Protein AF-A0A535JPS2-F1 (afdb_monomer)

Sequence (105 aa):
VRDLRRAGFSDTMIEALRGDTLERSRPTYKVVDTCAAEFEAATPYYYSCWEEETESAAVDARTSLVIGSGPIRIGQGIEFDYCSVHAAWSLRQAGVRAVLVNSNP

Foldseek 3Di:
DLVCQQVVDDQVRVCVVVVHHDDDDDWAKDDDAVPVVPDDRPDRHIDTHRDDHHPDDDDPFQEDEQEAQEADDVVRDCVRVVVSVVVCVVCVVVVYHYDYDYHYD

Solvent-accessible surface area (backbone atoms only — not comparable to full-atom values): 6700 Å² total; per-residue (Å²): 106,70,67,46,43,55,73,67,48,49,71,69,57,52,25,69,74,70,76,50,87,74,86,87,78,80,71,20,31,41,71,64,51,94,53,87,72,76,54,87,58,94,57,99,43,72,50,78,47,67,63,94,67,59,66,66,76,88,75,99,59,67,70,46,80,43,76,44,74,38,67,76,45,95,97,42,56,67,72,49,49,52,51,42,54,51,49,41,51,51,32,47,76,70,73,28,45,58,44,80,50,67,74,50,132

Structure (mmCIF, N/CA/C/O backbone):
data_AF-A0A535JPS2-F1
#
_entry.id   AF-A0A535JPS2-F1
#
loop_
_atom_site.group_PDB
_atom_site.id
_atom_site.type_symbol
_atom_site.label_atom_id
_atom_site.label_alt_id
_atom_site.label_comp_id
_atom_site.label_asym_id
_atom_site.label_entity_id
_atom_site.label_seq_id
_atom_site.pdbx_PDB_ins_code
_atom_site.Cartn_x
_atom_site.Cartn_y
_atom_site.Cartn_z
_atom_site.occupancy
_atom_site.B_iso_or_equiv
_atom_site.auth_seq_id
_atom_site.auth_comp_id
_atom_site.auth_asym_id
_atom_site.auth_atom_id
_atom_site.pdbx_PDB_model_num
ATOM 1 N N . VAL A 1 1 ? 14.583 -14.641 -11.359 1.00 91.25 1 VAL A N 1
ATOM 2 C CA . VAL A 1 1 ? 13.317 -13.897 -11.106 1.00 91.25 1 VAL A CA 1
ATOM 3 C C . VAL A 1 1 ? 13.287 -13.302 -9.710 1.00 91.25 1 VAL A C 1
ATOM 5 O O . VAL A 1 1 ? 13.164 -12.091 -9.619 1.00 91.25 1 VAL A O 1
ATOM 8 N N . ARG A 1 2 ? 13.443 -14.104 -8.642 1.00 90.81 2 ARG A N 1
ATOM 9 C CA . ARG A 1 2 ? 13.471 -13.607 -7.251 1.00 90.81 2 ARG A CA 1
ATOM 10 C C . ARG A 1 2 ? 14.472 -12.462 -7.050 1.00 90.81 2 ARG A C 1
ATOM 12 O O . ARG A 1 2 ? 14.081 -11.423 -6.536 1.00 90.81 2 ARG A O 1
ATOM 19 N N . ASP A 1 3 ? 15.700 -12.606 -7.545 1.00 94.44 3 ASP A N 1
ATOM 20 C CA . ASP A 1 3 ? 16.730 -11.560 -7.404 1.00 94.44 3 ASP A CA 1
ATOM 21 C C . ASP A 1 3 ? 16.392 -10.277 -8.174 1.00 94.44 3 ASP A C 1
ATOM 23 O O . ASP A 1 3 ? 16.639 -9.180 -7.689 1.00 94.44 3 ASP A O 1
ATOM 27 N N . LEU A 1 4 ? 15.748 -10.396 -9.341 1.00 95.19 4 LEU A N 1
ATOM 28 C CA . LEU A 1 4 ? 15.286 -9.237 -10.116 1.00 95.19 4 LEU A CA 1
ATOM 29 C C . LEU A 1 4 ? 14.148 -8.505 -9.397 1.00 95.19 4 LEU A C 1
ATOM 31 O O . LEU A 1 4 ? 14.161 -7.282 -9.309 1.00 95.19 4 LEU A O 1
ATOM 35 N N . ARG A 1 5 ? 13.194 -9.251 -8.829 1.00 95.38 5 ARG A N 1
ATOM 36 C CA . ARG A 1 5 ? 12.128 -8.690 -7.990 1.00 95.38 5 ARG A CA 1
ATOM 37 C C . ARG A 1 5 ? 12.713 -7.966 -6.769 1.00 95.38 5 ARG A C 1
ATOM 39 O O . ARG A 1 5 ? 12.346 -6.823 -6.515 1.00 95.38 5 ARG A O 1
ATOM 46 N N . ARG A 1 6 ? 13.685 -8.575 -6.073 1.00 95.50 6 ARG A N 1
ATOM 47 C CA . ARG A 1 6 ? 14.442 -7.951 -4.964 1.00 95.50 6 ARG A CA 1
ATOM 48 C C . ARG A 1 6 ? 15.176 -6.677 -5.378 1.00 95.50 6 ARG A C 1
ATOM 50 O O . ARG A 1 6 ? 15.203 -5.723 -4.614 1.00 95.50 6 ARG A O 1
ATOM 57 N N . ALA A 1 7 ? 15.707 -6.637 -6.596 1.00 95.94 7 ALA A N 1
ATOM 58 C CA . ALA A 1 7 ? 16.336 -5.450 -7.170 1.00 95.94 7 ALA A CA 1
ATOM 59 C C . ALA A 1 7 ? 15.333 -4.373 -7.646 1.00 95.94 7 ALA A C 1
ATOM 61 O O . ALA A 1 7 ? 15.754 -3.344 -8.169 1.00 95.94 7 ALA A O 1
ATOM 62 N N . GLY A 1 8 ? 14.021 -4.586 -7.481 1.00 95.50 8 GLY A N 1
ATOM 63 C CA . GLY A 1 8 ? 12.979 -3.604 -7.797 1.00 95.50 8 GLY A CA 1
ATOM 64 C C . GLY A 1 8 ? 12.405 -3.690 -9.213 1.00 95.50 8 GLY A C 1
ATOM 65 O O . GLY A 1 8 ? 11.607 -2.835 -9.595 1.00 95.50 8 GLY A O 1
ATOM 66 N N . PHE A 1 9 ? 12.759 -4.711 -9.999 1.00 96.50 9 PHE A N 1
ATOM 67 C CA . PHE A 1 9 ? 12.152 -4.908 -11.315 1.00 96.50 9 PHE A CA 1
ATOM 68 C C . PHE A 1 9 ? 10.699 -5.368 -11.170 1.00 96.50 9 PHE A C 1
ATOM 70 O O . PHE A 1 9 ? 10.403 -6.317 -10.438 1.00 96.50 9 PHE A O 1
ATOM 77 N N . SER A 1 10 ? 9.792 -4.722 -11.906 1.00 95.25 10 SER A N 1
ATOM 78 C CA . SER A 1 10 ? 8.401 -5.169 -11.997 1.00 95.25 10 SER A CA 1
ATOM 79 C C . SER A 1 10 ? 8.287 -6.439 -12.839 1.00 95.25 10 SER A C 1
ATOM 81 O O . SER A 1 10 ? 9.127 -6.700 -13.703 1.00 95.25 10 SER A O 1
ATOM 83 N N . ASP A 1 11 ? 7.213 -7.205 -12.641 1.00 95.38 11 ASP A N 1
ATOM 84 C CA . ASP A 1 11 ? 6.950 -8.402 -13.448 1.00 95.38 11 ASP A CA 1
ATOM 85 C C . ASP A 1 11 ? 6.942 -8.069 -14.948 1.00 95.38 11 ASP A C 1
ATOM 87 O O . ASP A 1 11 ? 7.600 -8.757 -15.718 1.00 95.38 11 ASP A O 1
ATOM 91 N N . THR A 1 12 ? 6.349 -6.939 -15.349 1.00 95.81 12 THR A N 1
ATOM 92 C CA . THR A 1 12 ? 6.350 -6.467 -16.745 1.00 95.81 12 THR A CA 1
ATOM 93 C C . THR A 1 12 ? 7.757 -6.222 -17.292 1.00 95.81 12 THR A C 1
ATOM 95 O O . THR A 1 12 ? 8.034 -6.557 -18.440 1.00 95.81 12 THR A O 1
ATOM 98 N N . MET A 1 13 ? 8.664 -5.650 -16.493 1.00 96.81 13 MET A N 1
ATOM 99 C CA . MET A 1 13 ? 10.056 -5.450 -16.917 1.00 96.81 13 MET A CA 1
ATOM 100 C C . MET A 1 13 ? 10.777 -6.788 -17.099 1.00 96.81 13 MET A C 1
ATOM 102 O O . MET A 1 13 ? 11.519 -6.965 -18.061 1.00 96.81 13 MET A O 1
ATOM 106 N N . ILE A 1 14 ? 10.558 -7.737 -16.188 1.00 96.19 14 ILE A N 1
ATOM 107 C CA . ILE A 1 14 ? 11.197 -9.055 -16.244 1.00 96.19 14 ILE A CA 1
ATOM 108 C C . ILE A 1 14 ? 10.652 -9.868 -17.430 1.00 96.19 14 ILE A C 1
ATOM 110 O O . ILE A 1 14 ? 11.436 -10.491 -18.141 1.00 96.19 14 ILE A O 1
ATOM 114 N N . GLU A 1 15 ? 9.340 -9.839 -17.668 1.00 97.00 15 GLU A N 1
ATOM 115 C CA . GLU A 1 15 ? 8.689 -10.472 -18.824 1.00 97.00 15 GLU A CA 1
ATOM 116 C C . GLU A 1 15 ? 9.212 -9.890 -20.140 1.00 97.00 15 GLU A C 1
ATOM 118 O O . GLU A 1 15 ? 9.577 -10.640 -21.041 1.00 97.00 15 GLU A O 1
ATOM 123 N N . ALA A 1 16 ? 9.343 -8.561 -20.233 1.00 96.69 16 ALA A N 1
ATOM 124 C CA . ALA A 1 16 ? 9.895 -7.902 -21.416 1.00 96.69 16 ALA A CA 1
ATOM 125 C C . ALA A 1 16 ? 11.349 -8.318 -21.708 1.00 96.69 16 ALA A C 1
ATOM 127 O O . ALA A 1 16 ? 11.729 -8.441 -22.870 1.00 96.69 16 ALA A O 1
ATOM 128 N N . LEU A 1 17 ? 12.157 -8.555 -20.668 1.00 94.62 17 LEU A N 1
ATOM 129 C CA . LEU A 1 17 ? 13.543 -9.012 -20.812 1.00 94.62 17 LEU A CA 1
ATOM 130 C C . LEU A 1 17 ? 13.653 -10.502 -21.159 1.00 94.62 17 LEU A C 1
ATOM 132 O O . LEU A 1 17 ? 14.584 -10.892 -21.861 1.00 94.62 17 LEU A O 1
ATOM 136 N N . ARG A 1 18 ? 12.745 -11.343 -20.650 1.00 94.38 18 ARG A N 1
ATOM 137 C CA . ARG A 1 18 ? 12.786 -12.798 -20.867 1.00 94.38 18 ARG A CA 1
ATOM 138 C C . ARG A 1 18 ? 12.057 -13.257 -22.130 1.00 94.38 18 ARG A C 1
ATOM 140 O O . ARG A 1 18 ? 12.432 -14.282 -22.693 1.00 94.38 18 ARG A O 1
ATOM 147 N N . GLY A 1 19 ? 11.028 -12.528 -22.561 1.00 95.12 19 GLY A N 1
ATOM 148 C CA . GLY A 1 19 ? 10.171 -12.901 -23.689 1.00 95.12 19 GLY A CA 1
ATOM 149 C C . GLY A 1 19 ? 9.096 -13.945 -23.360 1.00 95.12 19 GLY A C 1
ATOM 150 O O . GLY A 1 19 ? 8.469 -14.471 -24.277 1.00 95.12 19 GLY A O 1
ATOM 151 N N . ASP A 1 20 ? 8.868 -14.251 -22.081 1.00 95.31 20 ASP A N 1
ATOM 152 C CA . ASP A 1 20 ? 7.835 -15.171 -21.604 1.00 95.31 20 ASP A CA 1
ATOM 153 C C . ASP A 1 20 ? 7.069 -14.601 -20.399 1.00 95.31 20 ASP A C 1
ATOM 155 O O . ASP A 1 20 ? 7.522 -13.674 -19.728 1.00 95.31 20 ASP A O 1
ATOM 159 N N . THR A 1 21 ? 5.874 -15.140 -20.146 1.00 95.31 21 THR A N 1
ATOM 160 C CA . THR A 1 21 ? 5.012 -14.729 -19.027 1.00 95.31 21 THR A CA 1
ATOM 161 C C . THR A 1 21 ? 5.500 -15.328 -17.712 1.00 95.31 21 THR A C 1
ATOM 163 O O . THR A 1 21 ? 5.898 -16.494 -17.654 1.00 95.31 21 THR A O 1
ATOM 166 N N . LEU A 1 22 ? 5.428 -14.552 -16.632 1.00 94.19 22 LEU A N 1
ATOM 167 C CA . LEU A 1 22 ? 5.815 -15.006 -15.302 1.00 94.19 22 LEU A CA 1
ATOM 168 C C . LEU A 1 22 ? 4.636 -15.565 -14.514 1.00 94.19 22 LEU A C 1
ATOM 170 O O . LEU A 1 22 ? 3.512 -15.066 -14.559 1.00 94.19 22 LEU A O 1
ATOM 174 N N . GLU A 1 23 ? 4.938 -16.544 -13.667 1.00 92.75 23 GLU A N 1
ATOM 175 C CA . GLU A 1 23 ? 4.054 -16.873 -12.561 1.00 92.75 23 GLU A CA 1
ATOM 176 C C . GLU A 1 23 ? 4.031 -15.711 -11.553 1.00 92.75 23 GLU A C 1
ATOM 178 O O . GLU A 1 23 ? 5.074 -15.184 -11.125 1.00 92.75 23 GLU A O 1
ATOM 183 N N . ARG A 1 24 ? 2.819 -15.299 -11.171 1.00 88.69 24 ARG A N 1
ATOM 184 C CA . ARG A 1 24 ? 2.622 -14.232 -10.192 1.00 88.69 24 ARG A CA 1
ATOM 185 C C . ARG A 1 24 ? 2.972 -14.735 -8.800 1.00 88.69 24 ARG A C 1
ATOM 187 O O . ARG A 1 24 ? 2.401 -15.711 -8.328 1.00 88.69 24 ARG A O 1
ATOM 194 N N . SER A 1 25 ? 3.841 -14.008 -8.109 1.00 89.56 25 SER A N 1
ATOM 195 C CA . SER A 1 25 ? 4.084 -14.203 -6.679 1.00 89.56 25 SER A CA 1
ATOM 196 C C . SER A 1 25 ? 3.549 -13.023 -5.881 1.00 89.56 25 SER A C 1
ATOM 198 O O . SER A 1 25 ? 3.358 -11.930 -6.413 1.00 89.56 25 SER A O 1
ATOM 200 N N . ARG A 1 26 ? 3.316 -13.233 -4.587 1.00 91.94 26 ARG A N 1
ATOM 201 C CA . ARG A 1 26 ? 2.918 -12.163 -3.669 1.00 91.94 26 ARG A CA 1
ATOM 202 C C . ARG A 1 26 ? 4.166 -11.549 -3.030 1.00 91.94 26 ARG A C 1
ATOM 204 O O . ARG A 1 26 ? 5.032 -12.323 -2.623 1.00 91.94 26 ARG A O 1
ATOM 211 N N . PRO A 1 27 ? 4.276 -10.213 -2.951 1.00 95.44 27 PRO A N 1
ATOM 212 C CA . PRO A 1 27 ? 5.331 -9.586 -2.168 1.00 95.44 27 PRO A CA 1
ATOM 213 C C . PRO A 1 27 ? 5.112 -9.842 -0.671 1.00 95.44 27 PRO A C 1
ATOM 215 O O . PRO A 1 27 ? 4.007 -10.185 -0.241 1.00 95.44 27 PRO A O 1
ATOM 218 N N . THR A 1 28 ? 6.160 -9.635 0.118 1.00 96.69 28 THR A N 1
ATOM 219 C CA . THR A 1 28 ? 6.082 -9.551 1.580 1.00 96.69 28 THR A CA 1
ATOM 220 C C . THR A 1 28 ? 5.841 -8.108 2.003 1.00 96.69 28 THR A C 1
ATOM 222 O O . THR A 1 28 ? 6.220 -7.181 1.287 1.00 96.69 28 THR A O 1
ATOM 225 N N . TYR A 1 29 ? 5.240 -7.899 3.172 1.00 97.06 29 TYR A N 1
ATOM 226 C CA . TYR A 1 29 ? 5.053 -6.568 3.749 1.00 97.06 29 TYR A CA 1
ATOM 227 C C . TYR A 1 29 ? 5.796 -6.466 5.074 1.00 97.06 29 TYR A C 1
ATOM 229 O O . TYR A 1 29 ? 5.641 -7.337 5.928 1.00 97.06 29 TYR A O 1
ATOM 237 N N . LYS A 1 30 ? 6.590 -5.408 5.233 1.00 96.75 30 LYS A N 1
ATOM 238 C CA . LYS A 1 30 ? 7.412 -5.128 6.415 1.00 96.75 30 LYS A CA 1
ATOM 239 C C . LYS A 1 30 ? 6.887 -3.907 7.150 1.00 96.75 30 LYS A C 1
ATOM 241 O O . LYS A 1 30 ? 6.349 -3.007 6.501 1.00 96.75 30 LYS A O 1
ATOM 246 N N . VAL A 1 31 ? 6.999 -3.892 8.476 1.00 96.88 31 VAL A N 1
ATOM 247 C CA . VAL A 1 31 ? 6.558 -2.768 9.308 1.00 96.88 31 VAL A CA 1
ATOM 248 C C . VAL A 1 31 ? 7.632 -1.684 9.373 1.00 96.88 31 VAL A C 1
ATOM 250 O O . VAL A 1 31 ? 8.828 -1.950 9.297 1.00 96.88 31 VAL A O 1
ATOM 253 N N . VAL A 1 32 ? 7.201 -0.432 9.484 1.00 96.81 32 VAL A N 1
ATOM 254 C CA . VAL A 1 32 ? 8.068 0.702 9.800 1.00 96.81 32 VAL A CA 1
ATOM 255 C C . VAL A 1 32 ? 7.997 0.936 11.307 1.00 96.81 32 VAL A C 1
ATOM 257 O O . VAL A 1 32 ? 6.973 1.385 11.816 1.00 96.81 32 VAL A O 1
ATOM 260 N N . ASP A 1 33 ? 9.085 0.635 12.013 1.00 96.38 33 ASP A N 1
ATOM 261 C CA . ASP A 1 33 ? 9.147 0.611 13.484 1.00 96.38 33 ASP A CA 1
ATOM 262 C C . ASP A 1 33 ? 10.006 1.722 14.112 1.00 96.38 33 ASP A C 1
ATOM 264 O O . ASP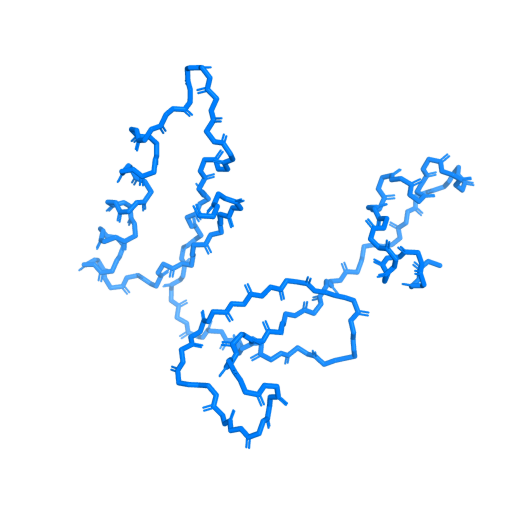 A 1 33 ? 10.020 1.871 15.331 1.00 96.38 33 ASP A O 1
ATOM 268 N N . THR A 1 34 ? 10.719 2.511 13.298 1.00 95.75 34 THR A N 1
ATOM 269 C CA . THR A 1 34 ? 11.686 3.560 13.697 1.00 95.75 34 THR A CA 1
ATOM 270 C C . THR A 1 34 ? 12.954 3.087 14.425 1.00 95.75 34 THR A C 1
ATOM 272 O O . THR A 1 34 ? 13.836 3.908 14.671 1.00 95.75 34 THR A O 1
ATOM 275 N N . CYS A 1 35 ? 13.081 1.794 14.730 1.00 96.50 35 CYS A N 1
ATOM 276 C CA . CYS A 1 35 ? 14.148 1.222 15.559 1.00 96.50 35 CYS A CA 1
ATOM 277 C C . CYS A 1 35 ? 14.796 -0.044 14.968 1.00 96.50 35 CYS A C 1
ATOM 279 O O . CYS A 1 35 ? 15.548 -0.722 15.661 1.00 96.50 35 CYS A O 1
ATOM 281 N N . ALA A 1 36 ? 14.538 -0.359 13.695 1.00 95.31 36 ALA A N 1
ATOM 282 C CA . ALA A 1 36 ? 15.119 -1.504 12.991 1.00 95.31 36 ALA A CA 1
ATOM 283 C C . ALA A 1 36 ? 14.903 -2.836 13.735 1.00 95.31 36 ALA A C 1
ATOM 285 O O . ALA A 1 36 ? 15.836 -3.613 13.934 1.00 95.31 36 ALA A O 1
ATOM 286 N N . ALA A 1 37 ? 13.658 -3.081 14.135 1.00 94.69 37 ALA A N 1
ATOM 287 C CA . ALA A 1 37 ? 13.189 -4.249 14.869 1.00 94.69 37 ALA A CA 1
ATOM 288 C C . ALA A 1 37 ? 13.796 -4.450 16.270 1.00 94.69 37 ALA A C 1
ATOM 290 O O . ALA A 1 37 ? 13.659 -5.534 16.834 1.00 94.69 37 ALA A O 1
ATOM 291 N N . GLU A 1 38 ? 14.423 -3.429 16.875 1.00 97.44 38 GLU A N 1
ATOM 292 C CA . GLU A 1 38 ? 14.819 -3.499 18.293 1.00 97.44 38 GLU A CA 1
ATOM 293 C C . GLU A 1 38 ? 13.593 -3.697 19.205 1.00 97.44 38 GLU A C 1
ATOM 295 O O . GLU A 1 38 ? 13.657 -4.433 20.191 1.00 97.44 38 GLU A O 1
ATOM 300 N N . PHE A 1 39 ? 12.459 -3.089 18.839 1.00 95.44 39 PHE A N 1
ATOM 301 C CA . PHE A 1 39 ? 11.189 -3.187 19.556 1.00 95.44 39 PHE A CA 1
ATOM 302 C C . PHE A 1 39 ? 10.016 -3.440 18.603 1.00 95.44 39 PHE A C 1
ATOM 304 O O . PHE A 1 39 ? 10.036 -3.039 17.439 1.00 95.44 39 PHE A O 1
ATOM 311 N N . GLU A 1 40 ? 8.950 -4.061 19.117 1.00 93.81 40 GLU A N 1
ATOM 312 C CA . GLU A 1 40 ? 7.715 -4.262 18.357 1.00 93.81 40 GLU A CA 1
ATOM 313 C C . GLU A 1 40 ? 6.991 -2.931 18.099 1.00 93.81 40 GLU A C 1
ATOM 315 O O . GLU A 1 40 ? 6.701 -2.159 19.018 1.00 93.81 40 GLU A O 1
ATOM 320 N N . ALA A 1 41 ? 6.645 -2.675 16.836 1.00 93.38 41 ALA A N 1
ATOM 321 C CA . ALA A 1 41 ? 5.866 -1.504 16.458 1.00 93.38 41 ALA A CA 1
ATOM 322 C C . ALA A 1 41 ? 4.393 -1.651 16.867 1.00 93.38 41 ALA A C 1
ATOM 324 O O . ALA A 1 41 ? 3.715 -2.611 16.504 1.00 93.38 41 ALA A O 1
ATOM 325 N N . ALA A 1 42 ? 3.855 -0.634 17.542 1.00 92.00 42 ALA A N 1
ATOM 326 C CA . ALA A 1 42 ? 2.434 -0.586 17.890 1.00 92.00 42 ALA A CA 1
ATOM 327 C C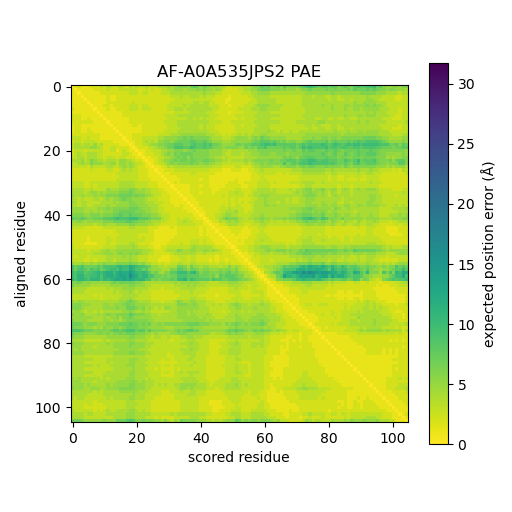 . ALA A 1 42 ? 1.528 -0.179 16.709 1.00 92.00 42 ALA A C 1
ATOM 329 O O . ALA A 1 42 ? 0.305 -0.317 16.786 1.00 92.00 42 ALA A O 1
ATOM 330 N N . THR A 1 43 ? 2.098 0.375 15.632 1.00 92.19 43 THR A N 1
ATOM 331 C CA . THR A 1 43 ? 1.345 0.964 14.519 1.00 92.19 43 THR A CA 1
ATOM 332 C C . THR A 1 43 ? 1.462 0.131 13.236 1.00 92.19 43 THR A C 1
ATOM 334 O O . THR A 1 43 ? 2.550 -0.304 12.864 1.00 92.19 43 THR A O 1
ATOM 337 N N . PRO A 1 44 ? 0.351 -0.077 12.505 1.00 93.62 44 PRO A N 1
ATOM 338 C CA . PRO A 1 44 ? 0.340 -0.872 11.279 1.00 93.62 44 PRO A CA 1
ATOM 339 C C . PRO A 1 44 ? 0.739 -0.027 10.054 1.00 93.62 44 PRO A C 1
ATOM 341 O O . PRO A 1 44 ? -0.094 0.227 9.180 1.00 93.62 44 PRO A O 1
ATOM 344 N N . TYR A 1 45 ? 1.989 0.445 10.004 1.00 96.56 45 TYR A N 1
ATOM 345 C CA . TYR A 1 45 ? 2.540 1.185 8.860 1.00 96.56 45 TYR A CA 1
ATOM 346 C C . TYR A 1 45 ? 3.518 0.306 8.080 1.00 96.56 45 TYR A C 1
ATOM 348 O O . TYR A 1 45 ? 4.516 -0.139 8.638 1.00 96.56 45 TYR A O 1
ATOM 356 N N . TYR A 1 46 ? 3.219 0.029 6.807 1.00 96.94 46 TYR A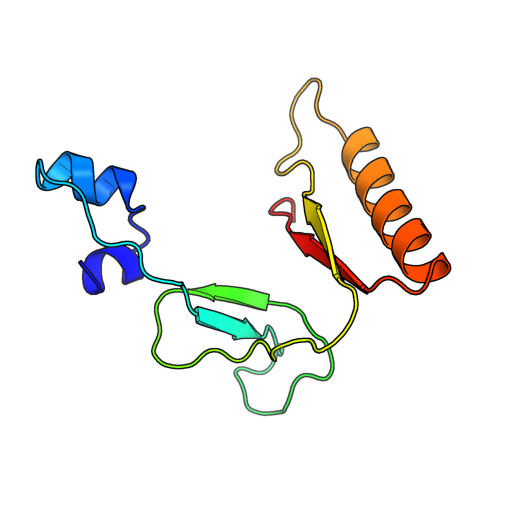 N 1
ATOM 357 C CA . TYR A 1 46 ? 3.903 -1.015 6.042 1.00 96.94 46 TYR A CA 1
ATOM 358 C C . TYR A 1 46 ? 4.440 -0.535 4.696 1.00 96.94 46 TYR A C 1
ATOM 360 O O . TYR A 1 46 ? 3.883 0.371 4.077 1.00 96.94 46 TYR A O 1
ATOM 368 N N . TYR A 1 47 ? 5.447 -1.247 4.192 1.00 97.19 47 TYR A N 1
ATOM 369 C CA . TYR A 1 47 ? 5.906 -1.185 2.805 1.00 97.19 47 TYR A CA 1
ATOM 370 C C . TYR A 1 47 ? 6.089 -2.599 2.238 1.00 97.19 47 TYR A C 1
ATOM 372 O O . TYR A 1 47 ? 6.316 -3.555 2.981 1.00 97.19 47 TYR A O 1
ATOM 380 N N . SER A 1 48 ? 5.959 -2.749 0.918 1.00 96.69 48 SER A N 1
ATOM 381 C CA . SER A 1 48 ? 6.163 -4.036 0.244 1.00 96.69 48 SER A CA 1
ATOM 382 C C . SER A 1 48 ? 7.630 -4.262 -0.113 1.00 96.69 48 SER A C 1
ATOM 384 O O . SER A 1 48 ? 8.292 -3.346 -0.601 1.00 96.69 48 SER A O 1
ATOM 386 N N . CYS A 1 49 ? 8.104 -5.495 0.016 1.00 96.38 49 CYS A N 1
ATOM 387 C CA . CYS A 1 49 ? 9.415 -5.941 -0.448 1.00 96.38 49 CYS A CA 1
ATOM 388 C C . CYS A 1 49 ? 9.363 -7.408 -0.914 1.00 96.38 49 CYS A C 1
ATOM 390 O O . CYS A 1 49 ? 8.298 -8.027 -0.959 1.00 96.38 49 CYS A O 1
ATOM 392 N N . TRP A 1 50 ? 10.513 -7.960 -1.301 1.00 96.50 50 TRP A N 1
ATOM 393 C CA . TRP A 1 50 ? 10.647 -9.346 -1.759 1.00 96.50 50 TRP A CA 1
ATOM 394 C C . TRP A 1 50 ? 11.563 -10.145 -0.831 1.00 96.50 50 TRP A C 1
ATOM 396 O O . TRP A 1 50 ? 12.617 -10.632 -1.243 1.00 96.50 50 TRP A O 1
ATOM 406 N N . GLU A 1 51 ? 11.152 -10.274 0.427 1.00 94.75 51 GLU A N 1
ATOM 407 C CA . GLU A 1 51 ? 11.871 -11.031 1.451 1.00 94.75 51 GLU A CA 1
ATOM 408 C C . GLU A 1 51 ? 11.144 -12.323 1.835 1.00 94.75 51 GLU A C 1
ATOM 410 O O . GLU A 1 51 ? 10.249 -12.779 1.127 1.00 94.75 51 GLU A O 1
ATOM 415 N N . GLU A 1 52 ? 11.614 -12.988 2.887 1.00 92.12 52 GLU A N 1
ATOM 416 C CA . GLU A 1 52 ? 11.126 -14.313 3.286 1.00 92.12 52 GLU A CA 1
ATOM 417 C C . GLU A 1 52 ? 9.863 -14.234 4.144 1.00 92.12 52 GLU A C 1
ATOM 419 O O . GLU A 1 52 ? 8.954 -15.045 3.982 1.00 92.12 52 GLU A O 1
ATOM 424 N N . GLU A 1 53 ? 9.770 -13.221 5.004 1.00 93.75 53 GLU A N 1
ATOM 425 C CA . GLU A 1 53 ? 8.720 -13.120 6.015 1.00 93.75 53 GLU A CA 1
ATOM 426 C C . GLU A 1 53 ? 7.855 -11.878 5.818 1.00 93.75 53 GLU A C 1
ATOM 428 O O . GLU A 1 53 ? 8.360 -10.771 5.609 1.00 93.75 53 GLU A O 1
ATOM 433 N N . THR A 1 54 ? 6.540 -12.060 5.942 1.00 95.88 54 THR A N 1
ATOM 434 C CA . THR A 1 54 ? 5.567 -10.967 5.974 1.00 95.88 54 THR A CA 1
ATOM 435 C C . THR A 1 54 ? 5.185 -10.657 7.419 1.00 95.88 54 THR A C 1
ATOM 437 O O . THR A 1 54 ? 4.824 -11.552 8.176 1.00 95.88 54 THR A O 1
ATOM 440 N N . GLU A 1 55 ? 5.245 -9.384 7.789 1.00 95.25 55 GLU A N 1
ATOM 441 C CA . GLU A 1 55 ? 4.919 -8.873 9.131 1.00 95.25 55 GLU A CA 1
ATOM 442 C 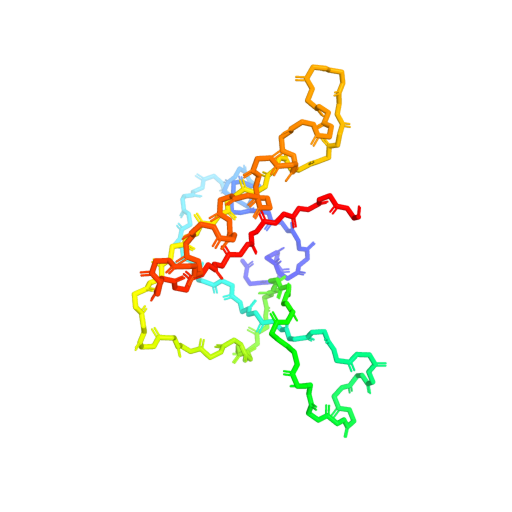C . GLU A 1 55 ? 3.508 -8.275 9.185 1.00 95.25 55 GLU A C 1
ATOM 444 O O . GLU A 1 55 ? 2.964 -7.998 10.253 1.00 95.25 55 GLU A O 1
ATOM 449 N N . SER A 1 56 ? 2.870 -8.088 8.026 1.00 92.44 56 SER A N 1
ATOM 450 C CA . SER A 1 56 ? 1.456 -7.734 7.971 1.00 92.44 56 SER A CA 1
ATOM 451 C C . SER A 1 56 ? 0.595 -8.913 8.431 1.00 92.44 56 SER A C 1
ATOM 453 O O . SER A 1 56 ? 0.570 -9.962 7.779 1.00 92.44 56 SER A O 1
ATOM 455 N N . ALA A 1 57 ? -0.168 -8.723 9.502 1.00 86.62 57 ALA A N 1
ATOM 456 C CA . ALA A 1 57 ? -1.138 -9.713 9.948 1.00 86.62 57 ALA A CA 1
ATOM 457 C C . ALA A 1 57 ? -2.311 -9.840 8.960 1.00 86.62 57 ALA A C 1
ATOM 459 O O . ALA A 1 57 ? -2.782 -8.851 8.387 1.00 86.62 57 ALA A O 1
ATOM 460 N N . ALA A 1 58 ? -2.827 -11.062 8.806 1.00 84.62 58 ALA A N 1
ATOM 461 C CA . ALA A 1 58 ? -4.124 -11.271 8.176 1.00 84.62 58 ALA A CA 1
ATOM 462 C C . ALA A 1 58 ? -5.220 -10.619 9.032 1.00 84.62 58 ALA A C 1
ATOM 464 O O . ALA A 1 58 ? -5.170 -10.656 10.261 1.00 84.62 58 ALA A O 1
ATOM 465 N N . VAL A 1 59 ? -6.214 -10.017 8.382 1.00 84.25 59 VAL A N 1
ATOM 466 C CA . VAL A 1 59 ? -7.305 -9.324 9.074 1.00 84.25 59 VAL A CA 1
ATOM 467 C C . VAL A 1 59 ? -8.596 -10.114 8.892 1.00 84.25 59 VAL A C 1
ATOM 469 O O . VAL A 1 59 ? -9.095 -10.223 7.775 1.00 84.25 59 VAL A O 1
ATOM 472 N N . ASP A 1 60 ? -9.165 -10.594 9.998 1.00 82.06 60 ASP A N 1
ATOM 473 C CA . ASP A 1 60 ? -10.484 -11.242 10.043 1.00 82.06 60 ASP A CA 1
ATOM 474 C C . ASP A 1 60 ? -11.603 -10.220 10.318 1.00 82.06 60 ASP A C 1
ATOM 476 O O . ASP A 1 60 ? -12.345 -10.282 11.295 1.00 82.06 60 ASP A O 1
ATOM 480 N N . ALA A 1 61 ? -11.654 -9.173 9.494 1.00 88.25 61 ALA A N 1
ATOM 481 C CA . ALA A 1 61 ? -12.657 -8.119 9.595 1.00 88.25 61 ALA A CA 1
ATOM 482 C C . ALA A 1 61 ? -13.072 -7.641 8.206 1.00 88.25 61 ALA A C 1
ATOM 484 O O . ALA A 1 61 ? -12.275 -7.650 7.261 1.00 88.25 61 ALA A O 1
ATOM 485 N N . ARG A 1 62 ? -14.311 -7.141 8.091 1.00 95.31 62 ARG A N 1
ATOM 486 C CA . ARG A 1 62 ? -14.779 -6.491 6.863 1.00 95.31 62 ARG A CA 1
ATOM 487 C C . ARG A 1 62 ? -13.861 -5.310 6.554 1.00 95.31 62 ARG A C 1
ATOM 489 O O . ARG A 1 62 ? -13.835 -4.325 7.291 1.00 95.31 62 ARG A O 1
ATOM 496 N N . THR A 1 63 ? -13.113 -5.435 5.464 1.00 95.75 63 THR A N 1
ATOM 497 C CA . THR A 1 63 ? -12.038 -4.511 5.098 1.00 95.75 63 THR A CA 1
ATOM 498 C C . THR A 1 63 ? -12.309 -3.909 3.723 1.00 95.75 63 THR A C 1
ATOM 500 O O . THR A 1 63 ? -12.831 -4.576 2.831 1.00 95.75 63 THR A O 1
ATOM 503 N N . SER A 1 64 ? -11.978 -2.635 3.543 1.00 96.81 64 SER A N 1
ATOM 504 C CA . SER A 1 64 ? -12.031 -1.930 2.262 1.00 96.81 64 SER A CA 1
ATOM 505 C C . SER A 1 64 ? -10.715 -1.203 2.006 1.00 96.81 64 SER A C 1
ATOM 507 O O . SER A 1 64 ? -10.150 -0.582 2.907 1.00 96.81 64 SER A O 1
ATOM 509 N N . LEU A 1 65 ? -10.231 -1.306 0.769 1.00 96.56 65 LEU A N 1
ATOM 510 C CA . LEU A 1 65 ? -9.017 -0.646 0.303 1.00 96.56 65 LEU A CA 1
ATOM 511 C C . LEU A 1 65 ? -9.355 0.770 -0.175 1.00 96.56 65 LEU A C 1
ATOM 513 O O . LEU A 1 65 ? -10.218 0.943 -1.033 1.00 96.56 65 LEU A O 1
ATOM 517 N N . VAL A 1 66 ? -8.656 1.763 0.361 1.00 97.94 66 VAL A N 1
ATOM 518 C CA . VAL A 1 66 ? -8.668 3.149 -0.109 1.00 97.94 66 VAL A CA 1
ATOM 519 C C . VAL A 1 66 ? -7.373 3.370 -0.880 1.00 97.94 66 VAL A C 1
ATOM 521 O O . VAL A 1 66 ? -6.285 3.243 -0.321 1.00 97.94 66 VAL A O 1
ATOM 524 N N . ILE A 1 67 ? -7.484 3.660 -2.173 1.00 97.75 67 ILE A N 1
ATOM 525 C CA . ILE A 1 67 ? -6.335 3.942 -3.037 1.00 97.75 67 ILE A CA 1
ATOM 526 C C . ILE A 1 67 ? -6.187 5.459 -3.116 1.00 97.75 67 ILE A C 1
ATOM 528 O O . ILE A 1 67 ? -7.100 6.141 -3.576 1.00 97.75 67 ILE A O 1
ATOM 532 N N . GLY A 1 68 ? -5.059 5.970 -2.629 1.00 95.94 68 GLY A N 1
ATOM 533 C CA . GLY A 1 68 ? -4.722 7.387 -2.683 1.00 95.94 68 GLY A CA 1
ATOM 534 C C .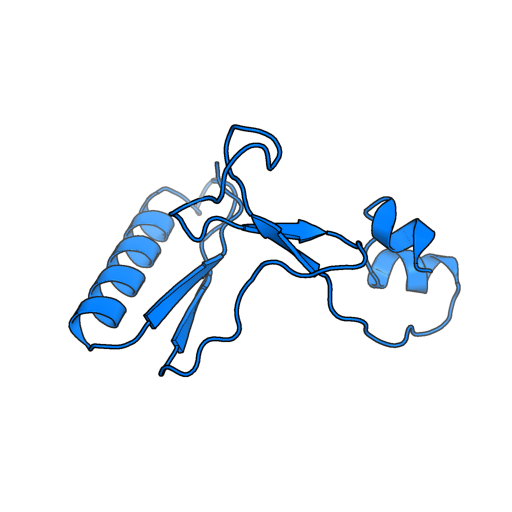 GLY A 1 68 ? -4.370 7.853 -4.096 1.00 95.94 68 GLY A C 1
ATOM 535 O O . GLY A 1 68 ? -4.214 7.059 -5.024 1.00 95.94 68 GLY A O 1
ATOM 536 N N . SER A 1 69 ? -4.218 9.165 -4.256 1.00 94.56 69 SER A N 1
ATOM 537 C CA . SER A 1 69 ? -3.949 9.803 -5.550 1.00 94.56 69 SER A CA 1
ATOM 538 C C . SER A 1 69 ? -2.523 9.595 -6.071 1.00 94.56 69 SER A C 1
ATOM 540 O O . SER A 1 69 ? -2.273 9.760 -7.265 1.00 94.56 69 SER A O 1
ATOM 542 N N . GLY A 1 70 ? -1.571 9.226 -5.211 1.00 95.06 70 GLY A N 1
ATOM 543 C CA . GLY A 1 70 ? -0.154 9.247 -5.561 1.00 95.06 70 GLY A CA 1
ATOM 544 C C . GLY A 1 70 ? 0.389 10.681 -5.674 1.00 95.06 70 GLY A C 1
ATOM 545 O O . GLY A 1 70 ? -0.222 11.618 -5.160 1.00 95.06 70 GLY A O 1
ATOM 546 N N . PRO A 1 71 ? 1.553 10.878 -6.319 1.00 95.44 71 PRO A N 1
ATOM 547 C CA . PRO A 1 71 ? 2.236 12.170 -6.346 1.00 95.44 71 PRO A CA 1
ATOM 548 C C . PRO A 1 71 ? 1.373 13.299 -6.921 1.00 95.44 71 PRO A C 1
ATOM 550 O O . PRO A 1 71 ? 0.730 13.127 -7.959 1.00 95.44 71 PRO A O 1
ATOM 553 N N . ILE A 1 72 ? 1.417 14.470 -6.283 1.00 94.69 72 ILE A N 1
ATOM 554 C CA . ILE A 1 72 ? 0.684 15.663 -6.729 1.00 94.69 72 ILE A CA 1
ATOM 555 C C . ILE A 1 72 ? 1.171 16.115 -8.112 1.00 94.69 72 ILE A C 1
ATOM 557 O O . ILE A 1 72 ? 2.374 16.206 -8.374 1.00 94.69 72 ILE A O 1
ATOM 561 N N . ARG A 1 73 ? 0.222 16.423 -9.003 1.00 95.94 73 ARG A N 1
ATOM 562 C CA . ARG A 1 73 ? 0.463 16.936 -10.364 1.00 95.94 73 ARG A CA 1
ATOM 563 C C . ARG A 1 73 ? -0.576 18.001 -10.723 1.00 95.94 73 ARG A C 1
ATOM 565 O O . ARG A 1 73 ? -1.600 18.124 -10.059 1.00 95.94 73 ARG A O 1
ATOM 572 N N . ILE A 1 74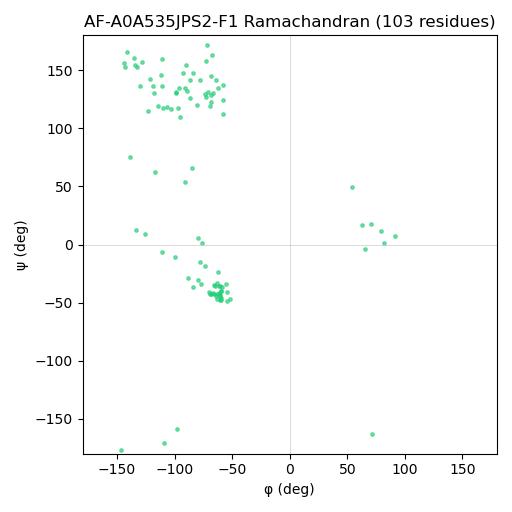 ? -0.341 18.772 -11.788 1.00 96.44 74 ILE A N 1
ATOM 573 C CA . ILE A 1 74 ? -1.349 19.714 -12.308 1.00 96.44 74 ILE A CA 1
ATOM 574 C C . ILE A 1 74 ? -2.620 18.929 -12.663 1.00 96.44 74 ILE A C 1
ATOM 576 O O . ILE A 1 74 ? -2.557 17.974 -13.434 1.00 96.44 74 ILE A O 1
ATOM 580 N N . GLY A 1 75 ? -3.757 19.328 -12.086 1.00 95.00 75 GLY A N 1
ATOM 581 C CA . GLY A 1 75 ? -5.039 18.625 -12.230 1.00 95.00 75 GLY A CA 1
ATOM 582 C C . GLY A 1 75 ? -5.228 17.423 -11.294 1.00 95.00 75 GLY A C 1
ATOM 583 O O . GLY A 1 75 ? -6.262 16.769 -11.370 1.00 95.00 75 GLY A O 1
ATOM 584 N N . GLN A 1 76 ? -4.256 17.138 -10.423 1.00 95.19 76 GLN A N 1
ATOM 585 C CA . GLN A 1 76 ? -4.322 16.110 -9.386 1.00 95.19 76 GLN A CA 1
ATOM 586 C C . GLN A 1 76 ? -3.697 16.638 -8.086 1.00 95.19 76 GLN A C 1
ATOM 588 O O . GLN A 1 76 ? -2.553 16.309 -7.754 1.00 95.19 76 GLN A O 1
ATOM 593 N N . GLY A 1 77 ? -4.428 17.512 -7.394 1.00 94.25 77 GLY A N 1
ATOM 594 C CA . GLY A 1 77 ? -3.974 18.193 -6.187 1.00 94.25 77 GLY A CA 1
ATOM 595 C C . GLY A 1 77 ? -4.441 17.559 -4.875 1.00 94.25 77 GLY A C 1
ATOM 596 O O . GLY A 1 77 ? -4.796 16.379 -4.792 1.00 94.25 77 GLY A O 1
ATOM 597 N N . ILE A 1 78 ? -4.427 18.387 -3.829 1.00 95.75 78 ILE A N 1
ATOM 598 C CA . ILE A 1 78 ? -4.811 18.032 -2.455 1.00 95.75 78 ILE A CA 1
ATOM 599 C C . ILE A 1 78 ? -6.278 17.604 -2.336 1.00 95.75 78 ILE A C 1
ATOM 601 O O . ILE A 1 78 ? -6.635 16.856 -1.430 1.00 95.75 78 ILE A O 1
ATOM 605 N N . GLU A 1 79 ? -7.132 18.034 -3.264 1.00 97.81 79 GLU A N 1
ATOM 606 C CA . GLU A 1 79 ? -8.547 17.682 -3.302 1.00 97.81 79 GLU A CA 1
ATOM 607 C C . GLU A 1 79 ? -8.775 16.161 -3.319 1.00 97.81 79 GLU A C 1
ATOM 609 O O . GLU A 1 79 ? -9.700 15.668 -2.675 1.00 97.81 79 GLU A O 1
ATOM 614 N N . PHE A 1 80 ? -7.890 15.396 -3.966 1.00 97.44 80 PHE A N 1
ATOM 615 C CA . PHE A 1 80 ? -7.994 13.936 -4.020 1.00 97.44 80 PHE A CA 1
ATOM 616 C C . PHE A 1 80 ? -7.493 13.250 -2.742 1.00 97.44 80 PHE A C 1
ATOM 618 O O . PHE A 1 80 ? -8.011 12.197 -2.353 1.00 97.44 80 PHE A O 1
ATOM 625 N N . ASP A 1 81 ? -6.519 13.851 -2.056 1.00 96.38 81 ASP A N 1
ATOM 626 C CA . ASP A 1 81 ? -6.056 13.361 -0.756 1.00 96.38 81 ASP A CA 1
ATOM 627 C C . ASP A 1 81 ? -7.128 13.602 0.319 1.00 96.38 81 ASP A C 1
ATOM 629 O O . ASP A 1 81 ? -7.480 12.694 1.073 1.00 96.38 81 ASP A O 1
ATOM 633 N N . TYR A 1 82 ? -7.779 14.771 0.277 1.00 97.12 82 TYR A N 1
ATOM 634 C CA . TYR A 1 82 ? -8.953 15.081 1.095 1.00 97.12 82 TYR A CA 1
ATOM 635 C C . TYR A 1 82 ? -10.063 14.031 0.927 1.00 97.12 82 TYR A C 1
ATOM 637 O O . TYR A 1 82 ? -10.566 13.491 1.916 1.00 97.12 82 TYR A O 1
ATOM 645 N N . CYS A 1 83 ? -10.414 13.670 -0.312 1.00 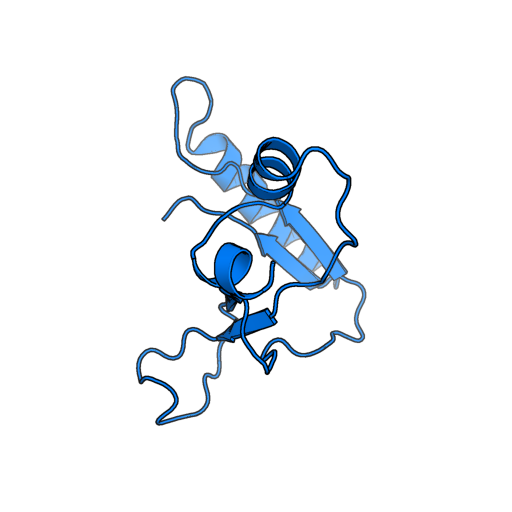97.62 83 CYS A N 1
ATOM 646 C CA . CYS A 1 83 ? -11.393 12.610 -0.568 1.00 97.62 83 CYS A CA 1
ATOM 647 C C . CYS A 1 83 ? -10.971 11.256 0.028 1.00 97.62 83 CYS A C 1
ATOM 649 O O . CYS A 1 83 ? -11.808 10.552 0.595 1.00 97.62 83 CYS A O 1
ATOM 651 N N . SER A 1 84 ? -9.686 10.901 -0.061 1.00 97.25 84 SER A N 1
ATOM 652 C CA . SER A 1 84 ? -9.149 9.638 0.469 1.00 97.25 84 SER A CA 1
ATOM 653 C C . SER A 1 84 ? -9.239 9.577 1.999 1.00 97.25 84 SER A C 1
ATOM 655 O O . SER A 1 84 ? -9.680 8.569 2.561 1.00 97.25 84 SER A O 1
ATOM 657 N N . VAL A 1 85 ? -8.913 10.680 2.680 1.00 97.50 85 VAL A N 1
ATOM 658 C CA . VAL A 1 85 ? -9.064 10.824 4.137 1.00 97.50 85 VAL A CA 1
ATOM 659 C C . VAL A 1 85 ? -10.531 10.676 4.550 1.00 97.50 85 VAL A C 1
ATOM 661 O O . VAL A 1 85 ? -10.855 9.885 5.441 1.00 97.50 85 VAL A O 1
ATOM 664 N N . HIS A 1 86 ? -11.439 11.370 3.862 1.00 98.19 86 HIS A N 1
ATOM 665 C CA . HIS A 1 86 ? -12.873 11.295 4.145 1.00 98.19 86 HIS A CA 1
ATOM 666 C C . HIS A 1 86 ? -13.465 9.903 3.881 1.00 98.19 86 HIS A C 1
ATOM 668 O O . HIS A 1 86 ? -14.327 9.451 4.642 1.00 98.19 86 HIS A O 1
ATOM 674 N N . ALA A 1 87 ? -12.987 9.188 2.859 1.00 98.19 87 ALA A N 1
ATOM 675 C CA . ALA A 1 87 ? -13.371 7.802 2.608 1.00 98.19 87 ALA A CA 1
ATOM 676 C C . ALA A 1 87 ? -12.942 6.886 3.765 1.00 98.19 87 ALA A C 1
ATOM 678 O O . ALA A 1 87 ? -13.762 6.127 4.285 1.00 98.19 87 ALA A O 1
ATOM 679 N N . ALA A 1 88 ? -11.692 7.000 4.230 1.00 97.75 88 ALA A N 1
ATOM 680 C CA . ALA A 1 88 ? -11.192 6.218 5.360 1.00 97.75 88 ALA A CA 1
ATOM 681 C C . ALA A 1 88 ? -11.978 6.498 6.655 1.00 97.75 88 ALA A C 1
ATOM 683 O O . ALA A 1 88 ? -12.329 5.566 7.384 1.00 97.75 88 ALA A O 1
ATOM 684 N N . TRP A 1 89 ? -12.312 7.764 6.925 1.00 98.25 89 TRP A N 1
ATOM 685 C CA . TRP A 1 89 ? -13.156 8.137 8.064 1.00 98.25 89 TRP A CA 1
ATOM 686 C C . TRP A 1 89 ? -14.571 7.575 7.957 1.00 98.25 89 TRP A C 1
ATOM 688 O O . TRP A 1 89 ? -15.071 7.019 8.933 1.00 98.25 89 TRP A O 1
ATOM 698 N N . SER A 1 90 ? -15.194 7.666 6.782 1.00 98.38 90 SER A N 1
ATOM 699 C CA . SER A 1 90 ? -16.551 7.155 6.553 1.00 98.38 90 SER A CA 1
ATOM 700 C C . SER A 1 90 ? -16.615 5.635 6.727 1.00 98.38 90 SER A C 1
ATOM 702 O O . SER A 1 90 ? -17.514 5.126 7.394 1.00 98.38 90 SER A O 1
ATOM 704 N N . LEU A 1 91 ? -15.621 4.906 6.205 1.00 97.94 91 LEU A N 1
ATOM 705 C CA . LEU A 1 91 ? -15.491 3.459 6.403 1.00 97.94 91 LEU A CA 1
ATOM 706 C C . LEU A 1 91 ? -15.370 3.110 7.888 1.00 97.94 91 LEU A C 1
ATOM 708 O O . LEU A 1 91 ? -16.108 2.257 8.382 1.00 97.94 91 LEU A O 1
ATOM 712 N N . ARG A 1 92 ? -14.501 3.820 8.618 1.00 95.44 92 ARG A N 1
ATOM 713 C CA . ARG A 1 92 ? -14.321 3.620 10.059 1.00 95.44 92 ARG A CA 1
ATOM 714 C C . ARG A 1 92 ? -15.614 3.873 10.840 1.00 95.44 92 ARG A C 1
ATOM 716 O O . ARG A 1 92 ? -15.942 3.080 11.717 1.00 95.44 92 ARG A O 1
ATOM 723 N N . GLN A 1 93 ? -16.350 4.939 10.523 1.00 97.81 93 GLN A N 1
ATOM 724 C CA . GLN A 1 93 ? -17.648 5.247 11.144 1.00 97.81 93 GLN A CA 1
ATOM 725 C C . GLN A 1 93 ? -18.702 4.168 10.855 1.00 97.81 93 GLN A C 1
ATOM 727 O O . GLN A 1 93 ? -19.527 3.872 11.713 1.00 97.81 93 GLN A O 1
ATOM 732 N N . ALA A 1 94 ? -18.638 3.536 9.682 1.00 97.38 94 ALA A N 1
ATOM 733 C CA . ALA A 1 94 ? -19.494 2.413 9.307 1.00 97.38 94 ALA A CA 1
ATOM 734 C C . ALA A 1 94 ? -19.041 1.056 9.892 1.00 97.38 94 ALA A C 1
ATOM 736 O O . ALA A 1 94 ? -19.603 0.020 9.534 1.00 97.38 94 ALA A O 1
ATOM 737 N N . GLY A 1 95 ? -18.013 1.027 10.751 1.00 96.31 95 GLY A N 1
ATOM 738 C CA . GLY A 1 95 ? -17.465 -0.210 11.317 1.00 96.31 95 GLY A CA 1
ATOM 739 C C . GLY A 1 95 ? -16.695 -1.075 10.310 1.00 96.31 95 GLY A C 1
ATOM 740 O O . GLY A 1 95 ? -16.474 -2.258 10.558 1.00 96.31 95 GLY A O 1
ATOM 741 N N . VAL A 1 96 ? -16.289 -0.508 9.169 1.00 96.94 96 VAL A N 1
ATOM 742 C CA . VAL A 1 96 ? -15.473 -1.173 8.146 1.00 96.94 96 VAL A CA 1
ATOM 743 C C . VAL A 1 96 ? -14.017 -0.758 8.324 1.00 96.94 96 VAL A C 1
ATOM 745 O O . VAL A 1 96 ? -13.695 0.428 8.421 1.00 96.94 96 VAL A O 1
ATOM 748 N N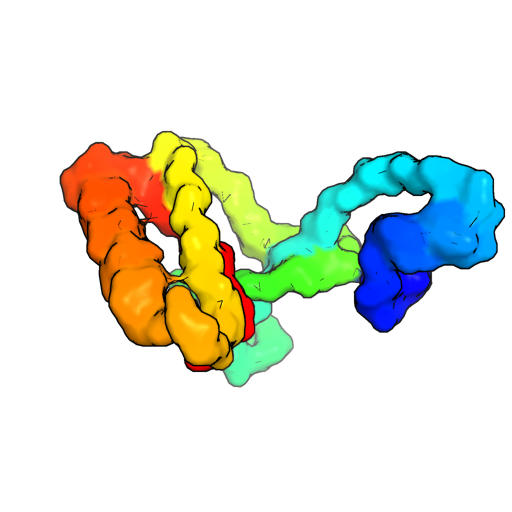 . ARG A 1 97 ? -13.100 -1.727 8.337 1.00 95.56 97 ARG A N 1
ATOM 749 C CA . ARG A 1 97 ? -11.667 -1.429 8.386 1.00 95.56 97 ARG A CA 1
ATOM 750 C C . ARG A 1 97 ? -11.234 -0.794 7.065 1.00 95.56 97 ARG A C 1
ATOM 752 O O . A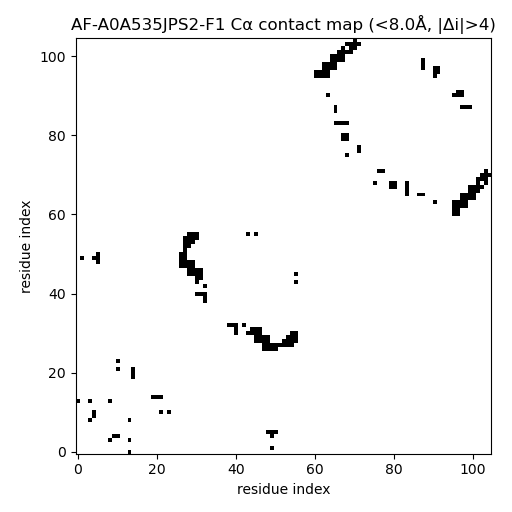RG A 1 97 ? -11.369 -1.409 6.011 1.00 95.56 97 ARG A O 1
ATOM 759 N N . ALA A 1 98 ? -10.659 0.400 7.126 1.00 96.38 98 ALA A N 1
ATOM 760 C CA . ALA A 1 98 ? -9.993 1.017 5.986 1.00 96.38 98 ALA A CA 1
ATOM 761 C C . ALA A 1 98 ? -8.513 0.605 5.945 1.00 96.38 98 ALA A C 1
ATOM 763 O O . ALA A 1 98 ? -7.822 0.681 6.962 1.00 96.38 98 ALA A O 1
ATOM 764 N N . VAL A 1 99 ? -8.026 0.192 4.775 1.00 96.06 99 VAL A N 1
ATOM 765 C CA . VAL A 1 99 ? -6.593 0.034 4.477 1.00 96.06 99 VAL A CA 1
ATOM 766 C C . VAL A 1 99 ? -6.243 1.064 3.414 1.00 96.06 99 VAL A C 1
ATOM 768 O O . VAL A 1 99 ? -6.835 1.041 2.342 1.00 96.06 99 VAL A O 1
ATOM 771 N N . LEU A 1 100 ? -5.326 1.983 3.713 1.00 96.88 100 LEU A N 1
ATOM 772 C CA . LEU A 1 100 ? -4.898 3.029 2.783 1.00 96.88 100 LEU A CA 1
ATOM 773 C C . LEU A 1 100 ? -3.626 2.594 2.052 1.00 96.88 100 LEU A C 1
ATOM 775 O O . LEU A 1 100 ? -2.681 2.130 2.685 1.00 96.88 100 LEU A O 1
ATOM 779 N N . VAL A 1 101 ? -3.592 2.791 0.736 1.00 97.50 101 VAL A N 1
ATOM 780 C CA . VAL A 1 101 ? -2.379 2.668 -0.080 1.00 97.50 101 VAL A CA 1
ATOM 781 C C . VAL A 1 101 ? -2.158 3.985 -0.801 1.00 97.50 101 VAL A C 1
ATOM 783 O O . VAL A 1 101 ? -2.966 4.375 -1.640 1.00 97.50 101 VAL A O 1
ATOM 786 N N . ASN A 1 102 ? -1.067 4.669 -0.477 1.00 97.25 102 ASN A N 1
ATOM 787 C CA . ASN A 1 102 ? -0.644 5.888 -1.152 1.00 97.25 102 ASN A CA 1
ATOM 788 C C . ASN A 1 102 ? 0.888 5.913 -1.233 1.00 97.25 102 ASN A C 1
ATOM 790 O O . ASN A 1 102 ? 1.567 5.261 -0.443 1.00 97.25 102 ASN A O 1
ATOM 794 N N . SER A 1 103 ? 1.420 6.653 -2.199 1.00 95.31 103 SER A N 1
ATOM 795 C CA . SER A 1 103 ? 2.860 6.852 -2.391 1.00 95.31 103 SER A CA 1
ATOM 796 C C . SER A 1 103 ? 3.248 8.332 -2.429 1.00 95.31 103 SER A C 1
ATOM 798 O O . SER A 1 103 ? 4.366 8.657 -2.823 1.00 95.31 103 SER A O 1
ATOM 800 N N . ASN A 1 104 ? 2.312 9.230 -2.106 1.00 95.81 104 ASN A N 1
ATOM 801 C CA . ASN A 1 104 ? 2.611 10.635 -1.858 1.00 95.81 104 ASN A CA 1
ATOM 802 C C . ASN A 1 104 ? 3.152 10.770 -0.423 1.00 95.81 104 ASN A C 1
ATOM 804 O O . ASN A 1 104 ? 2.435 10.345 0.486 1.00 95.81 104 ASN A O 1
ATOM 808 N N . PRO A 1 105 ? 4.384 11.271 -0.223 1.00 90.75 105 PRO A N 1
ATOM 809 C CA . PRO A 1 105 ? 4.957 11.445 1.110 1.00 90.75 105 PRO A CA 1
ATOM 810 C C . PRO A 1 105 ? 4.273 12.556 1.915 1.00 90.75 105 PRO A C 1
ATOM 812 O O . PRO A 1 105 ? 3.695 13.481 1.296 1.00 90.75 105 PRO A O 1
#

pLDDT: mean 95.1, std 2.94, range [82.06, 98.38]

Nearest PDB structures (foldseek):
  8t8d-assembly4_D  TM=5.917E-01  e=1.486E+00  Helicobacter pylori 26695
  3r5j-assembly1_A  TM=6.219E-01  e=9.349E+00  Homo sapiens
  5um2-assembly1_A  TM=4.757E-01  e=5.903E+00  Xanthomonas citri pv. citri str. 306
  6xyw-assembly1_AH  TM=4.588E-01  e=9.984E+00  Arabidopsis thaliana

Radius of gyration: 17.01 Å; Cα contacts (8 Å, |Δi|>4): 118; chains: 1; bounding box: 36×37×43 Å

Secondary structure (DSSP, 8-state):
-HHHHHTT--HHHHHHHHSSPPPP-PPEEEE--SSTTSS--SS--EEEE-SS---SPP--S-EEEEEP--S-BTTB-HHHHHHHHHHHHHHHHTTPEEEEE----

Mean predicted aligned error: 3.54 Å